Protein AF-A0A521CCV1-F1 (afdb_monomer)

Organism: NCBI:txid425512

Sequence (64 aa):
MSFSGVNPGESVSALTLSANLKAGGLTFIPEIRVDNGSSAQFIKNNLDPTKTASQFSLAAVYAF

Secondary structure (DSSP, 8-state):
--TTSSPTT--EEEEEEE--EEETTEEEEEEEEEEEESS--EE-TTS-EESEEEEEEEEEEE--

Mean predicted aligned error: 5.7 Å

Solvent-accessible surface area (backbone atoms only — not comparable to full-atom values): 3975 Å² total; per-residue (Å²): 134,73,90,74,86,54,60,92,96,54,55,73,51,76,50,75,52,71,45,85,46,73,60,87,50,37,35,41,34,49,33,43,36,42,36,41,38,78,50,64,81,40,70,46,100,85,70,46,71,27,38,62,50,76,50,78,51,76,48,76,48,78,60,132

Foldseek 3Di:
DDPPLADPPKDKDKDKDWDFDDDPQKTKIKMKMKIFIPDQSDADPVRDTDRIDIDIDIDMGGHD

Structure (mmCIF, N/CA/C/O backbone):
data_AF-A0A521CCV1-F1
#
_entry.id   AF-A0A521CCV1-F1
#
loop_
_atom_site.group_PDB
_atom_site.id
_atom_site.type_symbol
_atom_site.label_atom_id
_atom_site.label_alt_id
_atom_site.label_comp_id
_atom_site.label_asym_id
_atom_site.label_entity_id
_atom_site.label_seq_id
_atom_site.pdbx_PDB_ins_code
_atom_site.Cartn_x
_atom_site.Cartn_y
_atom_site.Cartn_z
_atom_site.occupancy
_atom_site.B_iso_or_equiv
_atom_site.auth_seq_id
_atom_site.auth_comp_id
_atom_site.auth_asym_id
_atom_site.auth_atom_id
_atom_site.pdbx_PDB_model_num
ATOM 1 N N . MET A 1 1 ? 11.387 -20.430 -17.537 1.00 50.19 1 MET A N 1
ATOM 2 C CA . MET A 1 1 ? 10.403 -19.36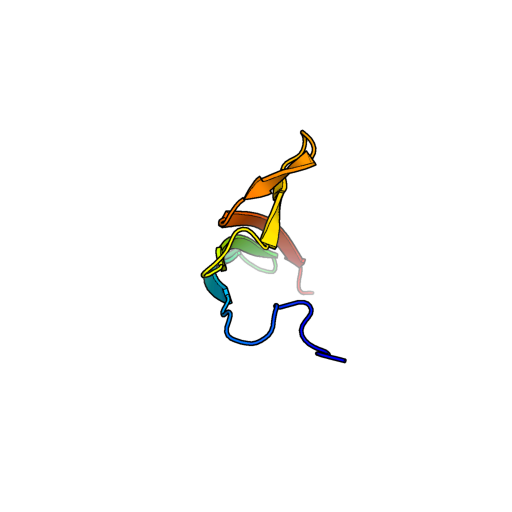6 -17.239 1.00 50.19 1 MET A CA 1
ATOM 3 C C . MET A 1 1 ? 10.601 -18.988 -15.774 1.00 50.19 1 MET A C 1
ATOM 5 O O . MET A 1 1 ? 10.479 -19.874 -14.940 1.00 50.19 1 MET A O 1
ATOM 9 N N . SER A 1 2 ? 11.017 -17.758 -15.454 1.00 52.06 2 SER A N 1
ATOM 10 C CA . SER A 1 2 ? 11.150 -17.314 -14.053 1.00 52.06 2 SER A CA 1
ATOM 11 C C . SER A 1 2 ? 9.755 -17.033 -13.490 1.00 52.06 2 SER A C 1
ATOM 13 O O . SER A 1 2 ? 9.016 -16.244 -14.070 1.00 52.06 2 SER A O 1
ATOM 15 N N . PHE A 1 3 ? 9.383 -17.687 -12.388 1.00 63.22 3 PHE A N 1
ATOM 16 C CA . PHE A 1 3 ? 8.073 -17.527 -11.736 1.00 63.22 3 PHE A CA 1
ATOM 17 C C . PHE A 1 3 ? 7.945 -16.191 -10.977 1.00 63.22 3 PHE A C 1
ATOM 19 O O . PHE A 1 3 ? 6.852 -15.775 -10.616 1.00 63.22 3 PHE A O 1
ATOM 26 N N . SER A 1 4 ? 9.064 -15.499 -10.742 1.00 69.75 4 SER A N 1
ATOM 27 C CA . SER A 1 4 ? 9.144 -14.359 -9.823 1.00 69.75 4 SER A CA 1
ATOM 28 C C . SER A 1 4 ? 8.751 -13.008 -10.437 1.00 69.75 4 SER A C 1
ATOM 30 O O . SER A 1 4 ? 8.746 -12.018 -9.714 1.00 69.75 4 SER A O 1
ATOM 32 N N . GLY A 1 5 ? 8.518 -12.905 -11.753 1.00 72.62 5 GLY A N 1
ATOM 33 C CA . GLY A 1 5 ? 8.372 -11.606 -12.442 1.00 72.62 5 GLY A CA 1
ATOM 34 C C . GLY A 1 5 ? 9.645 -10.736 -12.455 1.00 72.62 5 GLY A C 1
ATOM 35 O O . GLY A 1 5 ? 9.681 -9.710 -13.124 1.00 72.62 5 GLY A O 1
ATOM 36 N N . VAL A 1 6 ? 10.701 -11.165 -11.755 1.00 79.31 6 VAL A N 1
ATOM 37 C CA . VAL A 1 6 ? 12.028 -10.547 -11.704 1.00 79.31 6 VAL A CA 1
ATOM 38 C C . VAL A 1 6 ? 12.932 -11.225 -12.736 1.00 79.31 6 VAL A C 1
ATOM 40 O O . VAL A 1 6 ? 12.943 -12.459 -12.860 1.00 79.31 6 VAL A O 1
ATOM 43 N N . ASN A 1 7 ? 13.678 -10.413 -13.489 1.00 80.81 7 ASN A N 1
ATOM 44 C CA . ASN A 1 7 ? 14.602 -10.892 -14.515 1.00 80.81 7 ASN A CA 1
ATOM 45 C C . ASN A 1 7 ? 15.722 -11.764 -13.904 1.00 80.81 7 ASN A C 1
ATOM 47 O O . ASN A 1 7 ? 16.156 -11.509 -12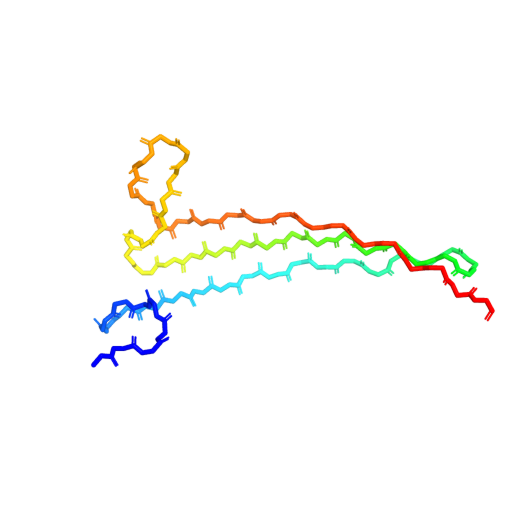.781 1.00 80.81 7 ASN A O 1
ATOM 51 N N . PRO A 1 8 ? 16.219 -12.792 -14.617 1.00 82.81 8 PRO A N 1
ATOM 52 C CA . PRO A 1 8 ? 17.321 -13.620 -14.129 1.00 82.81 8 PRO A CA 1
ATOM 53 C C . PRO A 1 8 ? 18.568 -12.785 -13.808 1.00 82.81 8 PRO A C 1
ATOM 55 O O . PRO A 1 8 ? 19.008 -12.000 -14.641 1.00 82.81 8 PRO A O 1
ATOM 58 N N . GLY A 1 9 ? 19.141 -12.975 -12.617 1.00 84.25 9 GLY A N 1
ATOM 59 C CA . GLY A 1 9 ? 20.304 -12.208 -12.143 1.00 84.25 9 GLY A CA 1
ATOM 60 C C . GLY A 1 9 ? 19.957 -10.883 -11.460 1.00 84.25 9 GLY A C 1
ATOM 61 O O . GLY A 1 9 ? 20.845 -10.226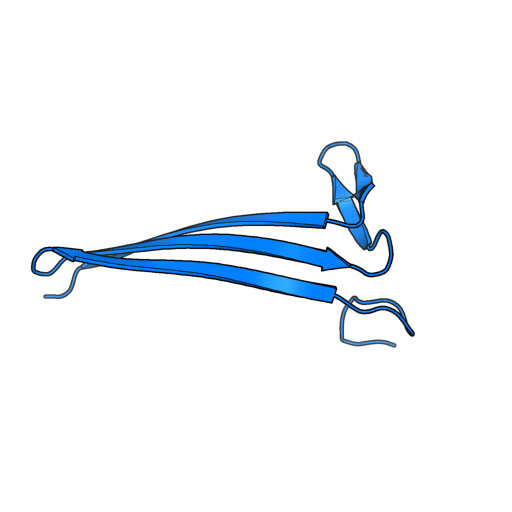 -10.926 1.00 84.25 9 GLY A O 1
ATOM 62 N N . GLU A 1 10 ? 18.677 -10.522 -11.420 1.00 88.62 10 GLU A N 1
ATOM 63 C CA . GLU A 1 10 ? 18.197 -9.304 -10.785 1.00 88.62 10 GLU A CA 1
ATOM 64 C C . GLU A 1 10 ? 17.499 -9.602 -9.452 1.00 88.62 10 GLU A C 1
ATOM 66 O O . GLU A 1 10 ? 17.021 -10.711 -9.203 1.00 88.62 10 GLU A O 1
ATOM 71 N N . SER A 1 11 ? 17.425 -8.595 -8.587 1.00 89.50 11 SER A N 1
ATOM 72 C CA . SER A 1 11 ? 16.795 -8.675 -7.273 1.00 89.50 11 SER A CA 1
ATOM 73 C C . SER A 1 11 ? 15.916 -7.456 -7.003 1.00 89.50 11 SER A C 1
ATOM 75 O O . SER A 1 11 ? 16.118 -6.378 -7.565 1.00 89.50 11 SER A O 1
ATOM 77 N N . VAL A 1 12 ? 14.925 -7.640 -6.129 1.00 91.62 12 VAL A N 1
ATOM 78 C CA . VAL A 1 12 ? 14.068 -6.569 -5.613 1.00 91.62 12 VAL 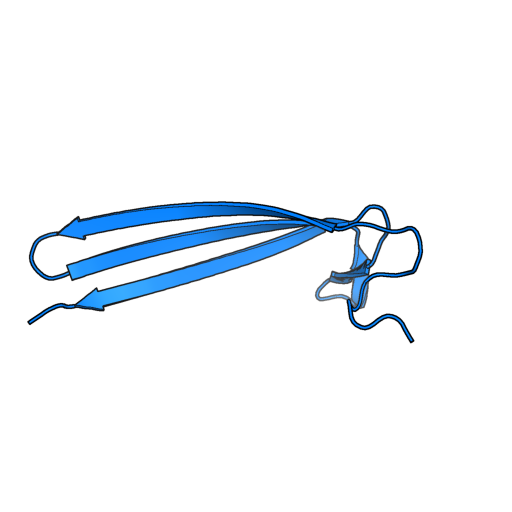A CA 1
ATOM 79 C C . VAL A 1 12 ? 14.148 -6.587 -4.097 1.00 91.62 12 VAL A C 1
ATOM 81 O O . VAL A 1 12 ? 13.865 -7.605 -3.467 1.00 91.62 12 VAL A O 1
ATOM 84 N N . SER A 1 13 ? 14.509 -5.449 -3.520 1.00 93.44 13 SER A N 1
ATOM 85 C CA . SER A 1 13 ? 14.465 -5.211 -2.082 1.00 93.44 13 SER A CA 1
ATOM 86 C C . SER A 1 13 ? 13.215 -4.411 -1.745 1.00 93.44 13 SER A C 1
ATOM 88 O O . SER A 1 13 ? 12.966 -3.375 -2.357 1.00 93.44 13 SER A O 1
ATOM 90 N N . ALA A 1 14 ? 12.448 -4.871 -0.761 1.00 93.31 14 ALA A N 1
ATOM 91 C CA . ALA A 1 14 ? 11.241 -4.203 -0.291 1.00 93.31 14 ALA A CA 1
ATOM 92 C C . ALA A 1 14 ? 11.420 -3.761 1.164 1.00 93.31 14 ALA A C 1
ATOM 94 O O . ALA A 1 14 ? 11.845 -4.549 2.010 1.00 93.31 14 ALA A O 1
ATOM 95 N N . LEU A 1 15 ? 11.072 -2.511 1.455 1.00 95.81 15 LEU A N 1
ATOM 96 C CA . LEU A 1 15 ? 10.962 -1.979 2.808 1.00 95.81 15 LEU A CA 1
ATOM 97 C C . LEU A 1 15 ? 9.502 -1.627 3.079 1.00 95.81 15 LEU A C 1
ATOM 99 O O . LEU A 1 15 ? 8.932 -0.790 2.380 1.00 95.81 15 LEU A O 1
ATOM 103 N N . THR A 1 16 ? 8.931 -2.225 4.119 1.00 96.56 16 THR A N 1
ATOM 104 C CA . THR A 1 16 ? 7.562 -1.950 4.560 1.00 96.56 16 THR A CA 1
ATOM 105 C C . THR A 1 16 ? 7.587 -1.331 5.949 1.00 96.56 16 THR A C 1
ATOM 107 O O . THR A 1 16 ? 8.135 -1.910 6.887 1.00 96.56 16 THR A O 1
ATOM 110 N N . LEU A 1 17 ? 6.972 -0.160 6.080 1.00 96.25 17 LEU A N 1
ATOM 111 C CA . LEU A 1 17 ? 6.688 0.493 7.348 1.00 96.25 17 LEU A CA 1
ATOM 112 C C . LEU A 1 17 ? 5.184 0.418 7.605 1.00 96.25 17 LEU A C 1
ATOM 114 O O . LEU A 1 17 ? 4.397 0.967 6.840 1.00 96.25 17 LEU A O 1
ATOM 118 N N . SER A 1 18 ? 4.799 -0.231 8.698 1.00 96.62 18 SER A N 1
ATOM 119 C CA . SER A 1 18 ? 3.406 -0.381 9.114 1.00 96.62 18 SER A CA 1
ATOM 120 C C . SER A 1 18 ? 3.259 0.062 10.564 1.00 96.62 18 SER A C 1
ATOM 122 O O . SER A 1 18 ? 4.114 -0.245 11.398 1.00 96.62 18 SER A O 1
ATOM 124 N N . ALA A 1 19 ? 2.194 0.800 10.869 1.00 94.31 19 ALA A N 1
ATOM 125 C CA . ALA A 1 19 ? 1.854 1.172 12.238 1.00 94.31 19 ALA A CA 1
ATOM 126 C C . ALA A 1 19 ? 0.569 0.462 12.657 1.00 94.31 19 ALA A C 1
ATOM 128 O O . ALA A 1 19 ? -0.375 0.397 11.886 1.00 94.31 19 ALA A O 1
ATOM 129 N N . ASN A 1 20 ? 0.499 -0.045 13.887 1.00 94.50 20 ASN A N 1
ATOM 130 C CA . ASN A 1 20 ? -0.729 -0.622 14.433 1.00 94.50 20 ASN A CA 1
ATOM 131 C C . ASN A 1 20 ? -1.259 0.298 15.533 1.00 94.50 20 ASN A C 1
ATOM 133 O O . ASN A 1 20 ? -0.826 0.222 16.683 1.00 94.50 20 ASN A O 1
ATOM 137 N N . LEU A 1 21 ? -2.151 1.213 15.164 1.00 91.75 21 LEU A N 1
ATOM 138 C CA . LEU A 1 21 ? -2.724 2.186 16.086 1.00 91.75 21 LEU A CA 1
ATOM 139 C C . LEU A 1 21 ? -4.039 1.634 16.630 1.00 91.75 21 LEU A C 1
ATOM 141 O O . LEU A 1 21 ? -4.945 1.328 15.861 1.00 91.75 21 LEU A O 1
ATOM 145 N N . LYS A 1 22 ? -4.159 1.499 17.950 1.00 93.00 22 LYS A N 1
ATOM 146 C CA . LYS A 1 22 ? -5.360 0.959 18.601 1.00 93.00 22 LYS A CA 1
ATOM 147 C C . LYS A 1 22 ? -6.025 2.025 19.463 1.00 93.00 22 LYS A C 1
ATOM 149 O O . LYS A 1 22 ? -5.358 2.661 20.274 1.00 93.00 22 LYS A O 1
ATOM 154 N N . ALA A 1 23 ? -7.336 2.181 19.308 1.00 88.12 23 ALA A N 1
ATOM 155 C CA . ALA A 1 23 ? -8.179 3.046 20.124 1.00 88.12 23 ALA A CA 1
ATOM 156 C C . ALA A 1 23 ? -9.517 2.341 20.407 1.00 88.12 23 ALA A C 1
ATOM 158 O O . ALA A 1 23 ? -10.402 2.272 19.553 1.00 88.12 23 ALA A O 1
ATOM 159 N N . GLY A 1 24 ? -9.659 1.782 21.614 1.00 88.00 24 GLY A N 1
ATOM 160 C CA . GLY A 1 24 ? -10.812 0.949 21.973 1.00 88.00 24 GLY A CA 1
ATOM 161 C C . GLY A 1 24 ? -10.910 -0.301 21.089 1.00 88.00 24 GLY A C 1
ATOM 162 O O . GLY A 1 24 ? -9.914 -0.990 20.884 1.00 88.00 24 GLY A O 1
ATOM 163 N N . GLY A 1 25 ? -12.101 -0.572 20.545 1.00 88.12 25 GLY A N 1
ATOM 164 C CA . GLY A 1 25 ? -12.334 -1.662 19.584 1.00 88.12 25 GLY A CA 1
ATOM 165 C C . GLY A 1 25 ? -11.829 -1.377 18.163 1.00 88.12 25 GLY A C 1
ATOM 166 O O . GLY A 1 25 ? -11.846 -2.270 17.323 1.00 88.12 25 GLY A O 1
ATOM 167 N N . LEU A 1 26 ? -11.370 -0.155 17.868 1.00 89.50 26 LEU A N 1
ATOM 168 C CA . LEU A 1 26 ? -10.888 0.231 16.543 1.00 89.50 26 LEU A CA 1
ATOM 169 C C . LEU A 1 26 ? -9.362 0.106 16.457 1.00 89.50 26 LEU A C 1
ATOM 171 O O . LEU A 1 26 ? -8.621 0.663 17.265 1.00 89.50 26 LEU A O 1
ATOM 175 N N . THR A 1 27 ? -8.886 -0.594 15.436 1.00 94.62 27 THR A N 1
ATOM 176 C CA . THR A 1 27 ? -7.482 -0.643 15.031 1.00 94.62 27 THR A CA 1
ATOM 177 C C . THR A 1 27 ? -7.337 0.026 13.668 1.00 94.62 27 THR A C 1
ATOM 179 O O . THR A 1 27 ? -8.056 -0.310 12.735 1.00 94.62 27 THR A O 1
ATOM 182 N N . PHE A 1 28 ? -6.388 0.941 13.541 1.00 94.31 28 PHE A N 1
ATOM 183 C CA . PHE A 1 28 ? -6.035 1.639 12.314 1.00 94.31 28 PHE A CA 1
ATOM 184 C C . PHE A 1 28 ? -4.599 1.279 11.929 1.00 94.31 28 PHE A C 1
ATOM 186 O O . PHE A 1 28 ? -3.688 1.380 12.753 1.00 94.31 28 PHE A O 1
ATOM 193 N N . ILE A 1 29 ? -4.406 0.822 10.695 1.00 96.62 29 ILE A N 1
ATOM 194 C CA . ILE A 1 29 ? -3.147 0.264 10.209 1.00 96.62 29 ILE A CA 1
ATOM 195 C C . ILE A 1 29 ? -2.756 0.954 8.902 1.00 96.62 29 ILE A C 1
ATOM 197 O O . ILE A 1 29 ? -3.144 0.491 7.827 1.00 96.62 29 ILE A O 1
ATOM 201 N N . PRO A 1 30 ? -2.033 2.084 8.964 1.00 96.44 30 PRO A N 1
ATOM 202 C CA . PRO A 1 30 ? -1.399 2.655 7.790 1.00 96.44 30 PRO A CA 1
ATOM 203 C C . PRO A 1 30 ? -0.130 1.872 7.455 1.00 96.44 30 PRO A C 1
ATOM 205 O O . PRO A 1 30 ? 0.659 1.527 8.339 1.00 96.44 30 PRO A O 1
ATOM 208 N N . GLU A 1 31 ? 0.085 1.639 6.167 1.00 97.50 31 GLU A N 1
ATOM 209 C CA . GLU A 1 31 ? 1.268 0.974 5.639 1.00 97.50 31 GLU A CA 1
ATOM 210 C C . GLU A 1 31 ? 1.835 1.754 4.454 1.00 97.50 31 GLU A C 1
ATOM 212 O O . GLU A 1 31 ? 1.118 2.116 3.523 1.00 97.50 31 GLU A O 1
ATOM 217 N N . ILE A 1 32 ? 3.145 1.988 4.477 1.00 96.69 32 ILE A N 1
ATOM 218 C CA . ILE A 1 32 ? 3.916 2.481 3.339 1.00 96.69 32 ILE A CA 1
ATOM 219 C C . ILE A 1 32 ? 4.927 1.404 2.978 1.00 96.69 32 ILE A C 1
ATOM 221 O O . ILE A 1 32 ? 5.679 0.933 3.831 1.00 96.69 32 ILE A O 1
ATOM 225 N N . ARG A 1 33 ? 4.989 1.056 1.700 1.00 96.62 33 ARG A N 1
ATOM 226 C CA . ARG A 1 33 ? 5.976 0.135 1.152 1.00 96.62 33 ARG A CA 1
ATOM 227 C C . ARG A 1 33 ? 6.763 0.810 0.041 1.00 96.62 33 ARG A C 1
ATOM 229 O O . ARG A 1 33 ? 6.204 1.526 -0.786 1.00 96.62 33 ARG A O 1
ATOM 236 N N . VAL A 1 34 ? 8.066 0.564 0.017 1.00 95.19 34 VAL A N 1
ATOM 237 C CA . VAL A 1 34 ? 8.971 1.014 -1.042 1.00 95.19 34 VAL A CA 1
ATOM 238 C C . VAL A 1 34 ? 9.756 -0.184 -1.554 1.00 95.19 34 VAL A C 1
ATOM 240 O O . VAL A 1 34 ? 10.418 -0.875 -0.785 1.00 95.19 34 VAL A O 1
ATOM 243 N N . ASP A 1 35 ? 9.688 -0.408 -2.859 1.00 93.00 35 ASP A N 1
ATOM 244 C CA . ASP A 1 35 ? 10.390 -1.460 -3.579 1.00 93.00 35 ASP A CA 1
ATOM 245 C C . ASP A 1 35 ? 11.512 -0.847 -4.422 1.00 93.00 35 ASP A C 1
ATOM 247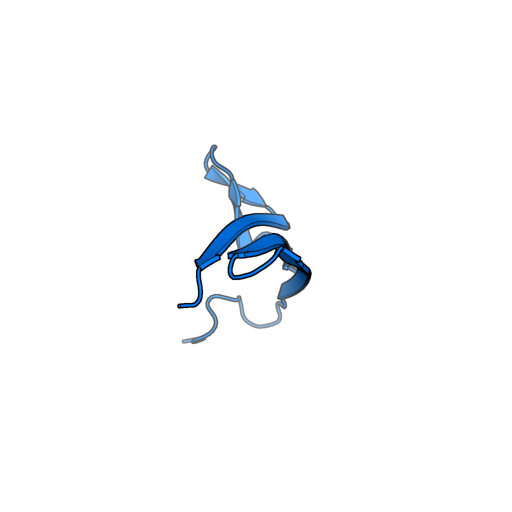 O O . ASP A 1 35 ? 11.299 0.137 -5.133 1.00 93.00 35 ASP A O 1
ATOM 251 N N . ASN A 1 36 ? 12.706 -1.435 -4.368 1.00 92.94 36 ASN A N 1
ATOM 252 C CA . ASN A 1 36 ? 13.852 -1.058 -5.187 1.00 92.94 36 ASN A CA 1
ATOM 253 C C . ASN A 1 36 ? 14.421 -2.286 -5.905 1.00 92.94 36 ASN A C 1
ATOM 255 O O . ASN A 1 36 ? 14.871 -3.236 -5.268 1.00 92.94 36 ASN A O 1
ATOM 259 N N . GLY A 1 37 ? 14.391 -2.258 -7.234 1.00 92.00 37 GLY A N 1
ATOM 260 C CA . GLY A 1 37 ? 14.982 -3.272 -8.096 1.00 92.00 37 GLY A CA 1
ATOM 261 C C . GLY A 1 37 ? 16.433 -2.950 -8.449 1.00 92.00 37 GLY A C 1
ATOM 262 O O . GLY A 1 37 ? 16.812 -1.783 -8.594 1.00 92.00 37 GLY A O 1
ATOM 263 N N . SER A 1 38 ? 17.251 -3.981 -8.659 1.00 90.94 38 SER A N 1
ATOM 264 C CA . SER A 1 38 ? 18.621 -3.840 -9.175 1.00 90.94 38 SER A CA 1
ATOM 265 C C . SER A 1 38 ? 18.656 -3.253 -10.600 1.00 90.94 38 SE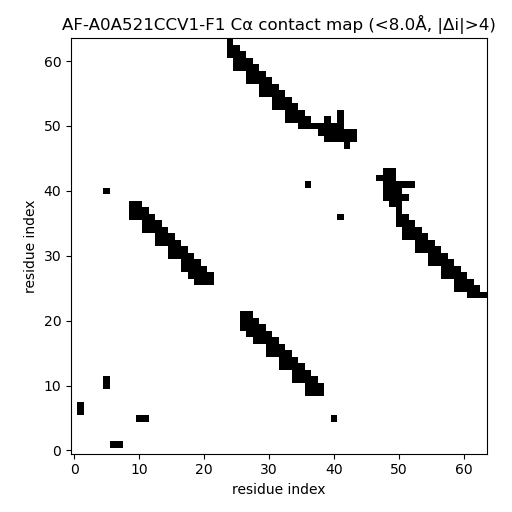R A C 1
ATOM 267 O O . SER A 1 38 ? 19.561 -2.475 -10.915 1.00 90.94 38 SER A O 1
ATOM 269 N N . SER A 1 39 ? 17.602 -3.473 -11.393 1.00 88.94 39 SER A N 1
ATOM 270 C CA . SER A 1 39 ? 17.354 -2.897 -12.730 1.00 88.94 39 SER A CA 1
ATOM 271 C C . SER A 1 39 ? 15.992 -2.194 -12.816 1.00 88.94 39 SER A C 1
ATOM 273 O O . SER A 1 39 ? 15.220 -2.180 -11.858 1.00 88.94 39 SER A O 1
ATOM 275 N N . ALA A 1 40 ? 15.704 -1.534 -13.943 1.00 88.88 40 ALA A N 1
ATOM 276 C CA . ALA A 1 40 ? 14.434 -0.843 -14.165 1.00 88.88 40 ALA A CA 1
ATOM 277 C C . ALA A 1 40 ? 13.336 -1.854 -14.542 1.00 88.88 40 ALA A C 1
ATOM 279 O O . ALA A 1 40 ? 13.190 -2.210 -15.708 1.00 88.88 40 ALA A O 1
ATOM 280 N N . GLN A 1 41 ? 12.614 -2.347 -13.535 1.00 86.31 41 GLN A N 1
ATOM 281 C CA . GLN A 1 41 ? 11.626 -3.434 -13.669 1.00 86.31 41 GLN A CA 1
ATOM 282 C C . GLN A 1 41 ? 10.191 -2.969 -13.389 1.00 86.31 41 GLN A C 1
ATOM 284 O O . GLN A 1 41 ? 9.241 -3.695 -13.668 1.00 86.31 41 GLN A O 1
ATOM 289 N N . PHE A 1 42 ? 10.027 -1.763 -12.844 1.00 89.44 42 PHE A N 1
ATOM 290 C CA . PHE A 1 42 ? 8.728 -1.152 -12.586 1.00 89.44 42 PHE A CA 1
ATOM 291 C C . PHE A 1 42 ? 8.399 -0.137 -13.676 1.00 89.44 42 PHE A C 1
ATOM 293 O O . PHE A 1 42 ? 9.292 0.372 -14.350 1.00 89.44 42 PHE A O 1
ATOM 300 N N . ILE A 1 43 ? 7.119 0.190 -13.817 1.00 90.75 43 ILE A N 1
ATOM 301 C CA . ILE A 1 43 ? 6.622 1.122 -14.828 1.00 90.75 43 ILE A CA 1
ATOM 302 C C . ILE A 1 43 ? 5.933 2.289 -14.128 1.00 90.75 43 ILE A C 1
ATOM 304 O O . ILE A 1 43 ? 5.119 2.097 -13.225 1.00 90.75 43 ILE A O 1
ATOM 308 N N . LYS A 1 44 ? 6.282 3.509 -14.530 1.00 89.81 44 LYS A N 1
ATOM 309 C CA . LYS A 1 44 ? 5.625 4.734 -14.068 1.00 89.81 44 LYS A CA 1
ATOM 310 C C . LYS A 1 44 ? 4.292 4.944 -14.790 1.00 89.81 44 LYS A C 1
ATOM 312 O O . LYS A 1 44 ? 4.021 4.358 -15.832 1.00 89.81 44 LYS A O 1
ATOM 317 N N . ASN A 1 45 ? 3.492 5.886 -14.296 1.00 90.31 45 ASN A N 1
ATOM 318 C CA . ASN A 1 45 ? 2.206 6.256 -14.907 1.00 90.31 45 ASN A CA 1
ATOM 319 C C . ASN A 1 45 ? 2.328 6.800 -16.344 1.00 90.31 45 ASN A C 1
ATOM 321 O O . ASN A 1 45 ? 1.343 6.834 -17.071 1.00 90.31 45 ASN A O 1
ATOM 325 N N . ASN A 1 46 ? 3.522 7.234 -16.752 1.00 92.19 46 ASN A N 1
ATOM 326 C CA . ASN A 1 46 ? 3.834 7.673 -18.111 1.00 92.19 46 ASN A CA 1
ATOM 327 C C . ASN A 1 46 ? 4.486 6.569 -18.967 1.00 92.19 46 ASN A C 1
ATOM 329 O O . ASN A 1 46 ? 5.045 6.880 -20.010 1.00 92.19 46 ASN A O 1
ATOM 333 N N . LEU A 1 47 ? 4.421 5.309 -18.521 1.00 89.06 47 LEU A N 1
ATOM 334 C CA . LEU A 1 47 ? 5.000 4.120 -19.158 1.00 89.06 47 LEU A CA 1
ATOM 335 C C . LEU A 1 47 ? 6.538 4.039 -19.138 1.00 89.06 47 LEU A C 1
ATOM 337 O O . LEU A 1 47 ? 7.096 3.074 -19.658 1.00 89.06 47 LEU A O 1
ATOM 341 N N . ASP A 1 48 ? 7.231 4.973 -18.478 1.00 93.88 48 ASP A N 1
ATOM 342 C CA . ASP A 1 48 ? 8.689 4.917 -18.374 1.00 93.88 48 ASP A CA 1
ATOM 343 C C . ASP A 1 48 ? 9.154 3.835 -17.383 1.00 93.88 48 ASP A C 1
ATOM 345 O O . ASP A 1 48 ? 8.639 3.766 -16.254 1.00 93.88 48 ASP A O 1
ATOM 349 N N . PRO A 1 49 ? 10.183 3.042 -17.739 1.00 90.38 49 PRO A N 1
ATOM 350 C CA . PRO A 1 49 ? 10.823 2.116 -16.817 1.00 90.38 49 PRO A CA 1
ATOM 351 C C . PRO A 1 49 ? 11.469 2.834 -15.628 1.00 90.38 49 PRO A C 1
ATOM 353 O O . PRO A 1 49 ? 12.108 3.880 -15.760 1.00 90.38 49 PRO A O 1
ATOM 356 N N . THR A 1 50 ? 11.352 2.243 -14.444 1.00 92.69 50 THR A N 1
ATOM 357 C CA . THR A 1 50 ? 11.942 2.760 -13.210 1.00 92.69 50 THR A CA 1
ATOM 358 C C . THR A 1 50 ? 12.415 1.640 -12.295 1.00 92.69 50 THR A C 1
ATOM 360 O O . THR A 1 50 ? 11.913 0.516 -12.322 1.00 92.69 50 THR A O 1
ATOM 363 N N . LYS A 1 51 ? 13.414 1.954 -11.469 1.00 92.88 51 LYS A N 1
ATOM 364 C CA . LYS A 1 51 ? 13.978 1.033 -10.473 1.00 92.88 51 LYS A CA 1
ATOM 365 C C . LYS A 1 51 ? 13.203 1.010 -9.163 1.00 92.88 51 LYS A C 1
ATOM 367 O O . LYS A 1 51 ? 13.394 0.099 -8.372 1.00 92.88 51 LYS A O 1
ATOM 372 N N . THR A 1 52 ? 12.362 2.009 -8.924 1.00 91.06 52 THR A N 1
ATOM 373 C CA . THR A 1 52 ? 11.681 2.186 -7.640 1.00 91.06 52 THR A CA 1
ATOM 374 C C . THR A 1 52 ? 10.177 2.216 -7.837 1.00 91.06 52 THR A C 1
ATOM 376 O O . THR A 1 52 ? 9.695 2.922 -8.725 1.00 91.06 52 THR A O 1
ATOM 379 N N . ALA A 1 53 ? 9.453 1.513 -6.973 1.00 92.69 53 ALA A N 1
ATOM 380 C CA . ALA A 1 53 ? 8.009 1.616 -6.827 1.00 92.69 53 ALA A CA 1
ATOM 381 C C . ALA A 1 53 ? 7.667 1.911 -5.363 1.00 92.69 53 ALA A C 1
ATOM 383 O O . ALA A 1 53 ? 8.340 1.436 -4.452 1.00 92.69 53 ALA A O 1
ATOM 384 N N . SER A 1 54 ? 6.635 2.713 -5.128 1.00 93.00 54 SER A N 1
ATOM 385 C CA . SER A 1 54 ? 6.108 2.964 -3.788 1.00 93.00 54 SER A CA 1
ATOM 386 C C . SER A 1 54 ? 4.621 2.649 -3.743 1.00 93.00 54 SER A C 1
ATOM 388 O O . SER A 1 54 ? 3.901 2.821 -4.727 1.00 93.00 54 SER A O 1
ATOM 390 N N . GLN A 1 55 ? 4.173 2.149 -2.598 1.00 92.44 55 GLN A N 1
ATOM 391 C CA . GLN A 1 55 ? 2.802 1.733 -2.345 1.00 92.44 55 GLN A CA 1
ATOM 392 C C . GLN A 1 55 ? 2.372 2.272 -0.983 1.00 92.44 55 GLN A C 1
ATOM 394 O O . GLN A 1 55 ? 3.165 2.330 -0.043 1.00 92.44 55 GLN A O 1
ATOM 399 N N . PHE A 1 56 ? 1.111 2.670 -0.886 1.00 95.06 56 PHE A N 1
ATOM 400 C CA . PHE A 1 56 ? 0.493 3.097 0.360 1.00 95.06 56 PHE A CA 1
ATOM 401 C C . PHE A 1 56 ? -0.829 2.354 0.520 1.00 95.06 56 PHE A C 1
ATOM 403 O O . PHE A 1 56 ? -1.629 2.310 -0.415 1.00 95.06 56 PHE A O 1
ATOM 410 N N . SER A 1 57 ? -1.039 1.766 1.691 1.00 95.81 57 SER A N 1
ATOM 411 C CA . SER A 1 57 ? -2.256 1.050 2.052 1.00 95.81 57 SER A CA 1
ATOM 412 C C . SER A 1 57 ? -2.753 1.527 3.406 1.00 95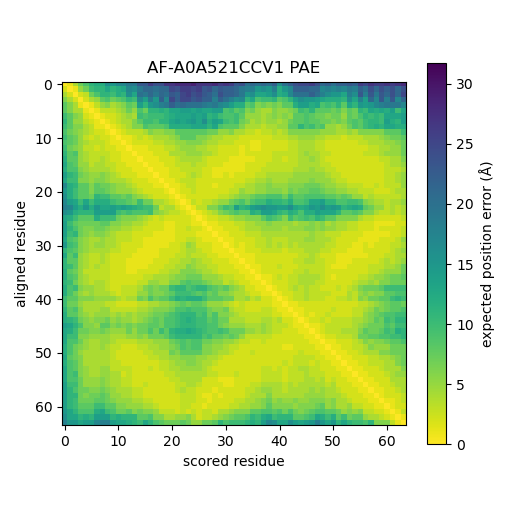.81 57 SER A C 1
ATOM 414 O O . SER A 1 57 ? -1.980 1.958 4.264 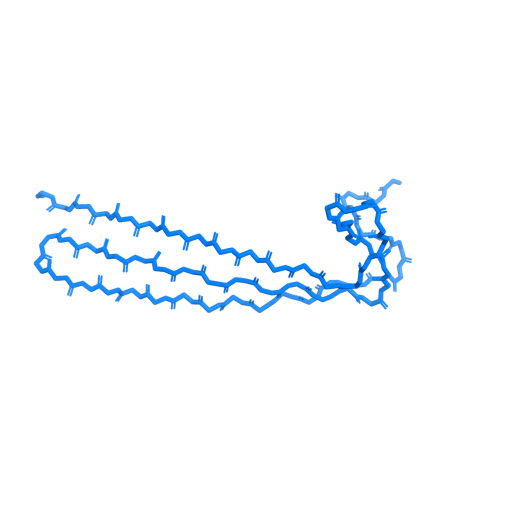1.00 95.81 57 SER A O 1
ATOM 416 N N . LEU A 1 58 ? -4.064 1.447 3.595 1.00 94.56 58 LEU A N 1
ATOM 417 C CA . LEU A 1 58 ? -4.688 1.769 4.859 1.00 94.56 58 LEU A CA 1
ATOM 418 C C . LEU A 1 58 ? -5.774 0.756 5.192 1.00 94.56 58 LEU A C 1
ATOM 420 O O . LEU A 1 58 ? -6.705 0.558 4.413 1.00 94.56 58 LEU A O 1
ATOM 424 N N . ALA A 1 59 ? -5.676 0.162 6.378 1.00 94.62 59 ALA A N 1
ATOM 425 C CA . ALA A 1 59 ? -6.689 -0.734 6.911 1.00 94.62 59 ALA A CA 1
ATOM 426 C C . ALA A 1 59 ? -7.282 -0.186 8.212 1.00 94.62 59 ALA A C 1
ATOM 428 O O . ALA A 1 59 ? -6.586 0.391 9.046 1.00 94.62 59 ALA A O 1
ATOM 429 N N . ALA A 1 60 ? -8.580 -0.405 8.399 1.00 93.19 60 ALA A N 1
ATOM 430 C CA . ALA A 1 60 ? -9.270 -0.177 9.657 1.00 93.19 60 ALA A CA 1
ATOM 431 C C . ALA A 1 60 ? -10.006 -1.463 10.040 1.00 93.19 60 ALA A C 1
ATOM 433 O O . ALA A 1 60 ? -10.748 -2.023 9.236 1.00 93.19 60 ALA A O 1
ATOM 434 N N . VAL A 1 61 ? -9.778 -1.941 11.258 1.00 91.94 61 VAL A N 1
ATOM 435 C CA . VAL A 1 61 ? -10.398 -3.145 11.811 1.00 91.94 61 VAL A CA 1
ATOM 436 C C . VAL A 1 61 ? -11.162 -2.738 13.053 1.00 91.94 61 VAL A C 1
ATOM 438 O O . VAL A 1 61 ? -10.574 -2.197 13.985 1.00 91.94 61 VAL A O 1
ATOM 441 N N . TYR A 1 62 ? -12.460 -3.005 13.077 1.00 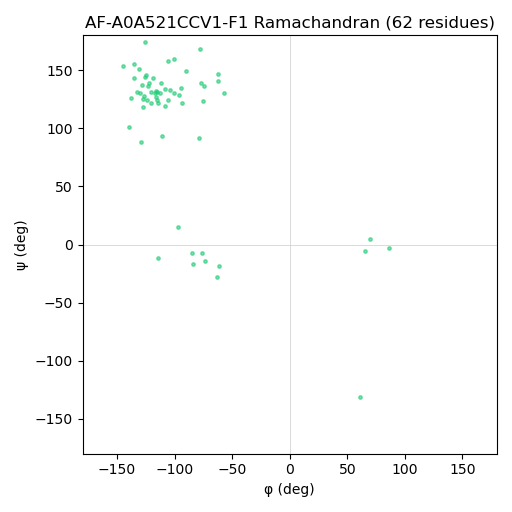90.62 62 TYR A N 1
ATOM 442 C CA . TYR A 1 62 ? -13.276 -2.829 14.269 1.00 90.62 62 TYR A CA 1
ATOM 443 C C . TYR A 1 62 ? -13.603 -4.202 14.859 1.00 90.62 62 TYR A C 1
ATOM 445 O O . TYR A 1 62 ? -14.091 -5.077 14.146 1.00 90.62 62 TYR A O 1
ATOM 453 N N . ALA A 1 63 ? -13.275 -4.397 16.132 1.00 85.75 63 ALA A N 1
ATOM 454 C CA . ALA A 1 63 ? -13.518 -5.623 16.880 1.00 85.75 63 ALA A CA 1
ATOM 455 C C . ALA A 1 63 ? -14.708 -5.431 17.833 1.00 85.75 63 ALA A C 1
ATOM 457 O O . ALA A 1 63 ? -14.776 -4.413 18.528 1.00 85.75 63 ALA A O 1
ATOM 458 N N . PHE A 1 64 ? -15.617 -6.410 17.829 1.00 82.81 64 PHE A N 1
ATOM 459 C CA . PHE A 1 64 ? -16.852 -6.462 18.619 1.00 82.81 64 PHE A CA 1
ATOM 460 C C . PHE A 1 64 ? -16.689 -7.381 19.829 1.00 82.81 64 PHE A C 1
ATOM 462 O O . PHE A 1 64 ? -16.015 -8.427 19.669 1.00 82.81 64 PHE A O 1
#

Radius of gyration: 16.41 Å; Cα contacts (8 Å, |Δi|>4): 113; chains: 1; bounding box: 37×27×41 Å

pLDDT: mean 89.22, std 9.29, range [50.19, 97.5]

InterPro domains:
  IPR011486 Putative beta-barrel porin-2, OmpL-like bbp2 [PF07642] (3-64)

Nearest PDB structures (foldseek):
  8f8q-assembly1_H  TM=5.055E-01  e=5.000E+00  Homo sapiens
  7t5q-assembly1_J  TM=4.794E-01  e=3.373E+00  Homo sapiens
  7dsa-assembly1_B  TM=3.465E-01  e=7.840E+00  Gallus gallus
  6yfj-assembly1_AA  TM=2.497E-01  e=5.595E+00  Leviviridae sp.